Protein AF-A0A6B2BXZ1-F1 (afdb_monomer)

Foldseek 3Di:
DPDWWKKWKWAQDPVRDIDIDIFTWDDPPPDIDTADDPPDPVVVRQDFFGKMKMKTADPVDRVDIDIDIDHRHDDDPVCNVVVVVVVVVVVVVVVVVVPPDDDDDDD

Sequence (107 aa):
MKEKSFGHIAFIDNDGFPHVTPVWVDTDGEHVIVNTAVGRKKQRLAEEGKPVSIEISNPSNPYRYSLIKGKIMKQTFESAEEHINQMAKNILALKNIQKVLKTKKGF

Radius of gyration: 16.39 Å; Cα contacts (8 Å, |Δi|>4): 138; chains: 1; bounding box: 44×43×34 Å

Structure (mmCIF, N/CA/C/O backbone):
data_AF-A0A6B2BXZ1-F1
#
_entry.id   AF-A0A6B2BXZ1-F1
#
loop_
_atom_site.group_PDB
_atom_site.id
_atom_site.type_symbol
_atom_site.label_atom_id
_atom_site.label_alt_id
_atom_site.label_comp_id
_atom_site.label_asym_id
_atom_site.label_entity_id
_atom_site.label_seq_id
_atom_site.pdbx_PDB_ins_code
_atom_site.Cartn_x
_atom_site.Cartn_y
_atom_site.Cartn_z
_atom_site.occupancy
_atom_site.B_iso_or_equiv
_atom_site.auth_seq_id
_atom_site.auth_comp_id
_atom_site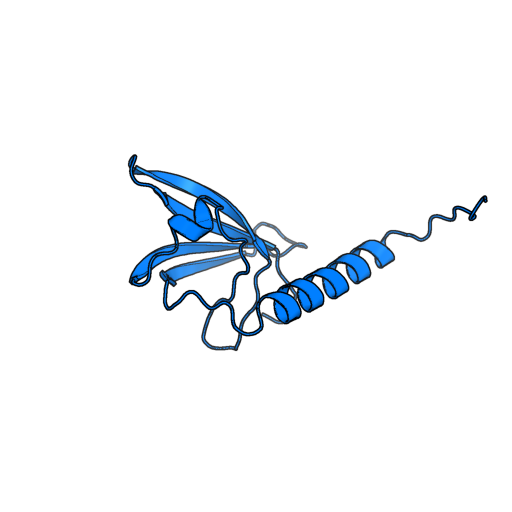.auth_asym_id
_atom_site.auth_atom_id
_atom_site.pdbx_PDB_model_num
ATOM 1 N N . MET A 1 1 ? 11.217 -9.523 -3.024 1.00 51.00 1 MET A N 1
ATOM 2 C CA . MET A 1 1 ? 11.366 -8.337 -3.899 1.00 51.00 1 MET A CA 1
ATOM 3 C C . MET A 1 1 ? 12.811 -7.867 -3.824 1.00 51.00 1 MET A C 1
ATOM 5 O O . MET A 1 1 ? 13.242 -7.534 -2.734 1.00 51.00 1 MET A O 1
ATOM 9 N N . LYS A 1 2 ? 13.582 -7.902 -4.919 1.00 45.09 2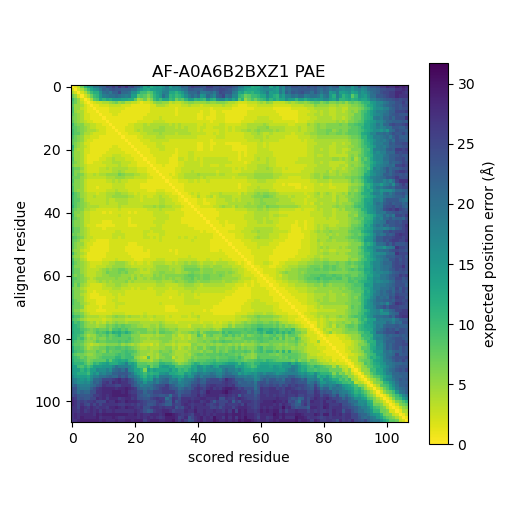 LYS A N 1
ATOM 10 C CA . LYS A 1 2 ? 14.947 -7.325 -4.961 1.00 45.09 2 LYS A CA 1
ATOM 11 C C . LYS A 1 2 ? 15.059 -6.104 -5.886 1.00 45.09 2 LYS A C 1
ATOM 13 O O . LYS A 1 2 ? 16.097 -5.457 -5.912 1.00 45.09 2 LYS A O 1
ATOM 18 N N . GLU A 1 3 ? 13.972 -5.747 -6.571 1.00 52.41 3 GLU A N 1
ATOM 19 C CA . GLU A 1 3 ? 13.854 -4.534 -7.381 1.00 52.41 3 GLU A CA 1
ATOM 20 C C . GLU A 1 3 ? 12.748 -3.639 -6.816 1.00 52.41 3 GLU A C 1
ATOM 22 O O . GLU A 1 3 ? 11.645 -4.092 -6.496 1.00 52.41 3 GLU A O 1
ATOM 27 N N . LYS A 1 4 ? 13.089 -2.361 -6.646 1.00 60.22 4 LYS A N 1
ATOM 28 C CA . LYS A 1 4 ? 12.234 -1.306 -6.095 1.00 60.22 4 LYS A CA 1
ATOM 29 C C . LYS A 1 4 ? 11.074 -1.090 -7.057 1.00 60.22 4 LYS A C 1
ATOM 31 O O . LYS A 1 4 ? 11.303 -0.749 -8.215 1.00 60.22 4 LYS A O 1
ATOM 36 N N . SER A 1 5 ? 9.856 -1.339 -6.593 1.00 68.88 5 SER A N 1
ATOM 37 C CA . SER A 1 5 ? 8.714 -1.518 -7.485 1.00 68.88 5 SER A CA 1
ATOM 38 C C . SER A 1 5 ? 7.644 -0.458 -7.244 1.00 68.88 5 SER A C 1
ATOM 40 O O . SER A 1 5 ? 7.346 -0.074 -6.112 1.00 68.88 5 SER A O 1
ATOM 42 N N . PHE A 1 6 ? 7.091 0.042 -8.344 1.00 84.38 6 PHE A N 1
ATOM 43 C CA . PHE A 1 6 ? 5.908 0.889 -8.340 1.00 84.38 6 PHE A CA 1
ATOM 44 C C . PHE A 1 6 ? 4.680 -0.010 -8.183 1.00 84.38 6 PHE A C 1
ATOM 46 O O . PHE A 1 6 ? 4.632 -1.086 -8.779 1.00 84.38 6 PHE A O 1
ATOM 53 N N . GLY A 1 7 ? 3.712 0.409 -7.374 1.00 91.62 7 GLY A N 1
ATOM 54 C CA . GLY A 1 7 ? 2.496 -0.366 -7.154 1.00 91.62 7 GLY A CA 1
ATOM 55 C C . GLY A 1 7 ? 1.242 0.489 -7.127 1.00 91.62 7 GLY A C 1
ATOM 56 O O . GLY A 1 7 ? 1.302 1.712 -6.991 1.00 91.62 7 GLY A O 1
ATOM 57 N N . HIS A 1 8 ? 0.096 -0.171 -7.228 1.00 95.44 8 HIS A N 1
ATOM 58 C CA . HIS A 1 8 ? -1.226 0.437 -7.164 1.00 95.44 8 HIS A CA 1
ATOM 59 C C . HIS A 1 8 ? -1.949 -0.088 -5.932 1.00 95.44 8 HIS A C 1
ATOM 61 O O . HIS A 1 8 ? -2.329 -1.257 -5.873 1.00 95.44 8 HIS A O 1
ATOM 67 N N . ILE A 1 9 ? -2.122 0.780 -4.935 1.00 96.69 9 ILE A N 1
ATOM 68 C CA . ILE A 1 9 ? -2.846 0.445 -3.710 1.00 96.69 9 ILE A CA 1
ATOM 69 C C . ILE A 1 9 ? -4.321 0.797 -3.871 1.00 96.69 9 ILE A C 1
ATOM 71 O O . ILE A 1 9 ? -4.651 1.875 -4.374 1.00 96.69 9 ILE A O 1
ATOM 75 N N . ALA A 1 10 ? -5.187 -0.107 -3.430 1.00 98.06 10 ALA A N 1
ATOM 76 C CA . ALA A 1 10 ? -6.629 -0.010 -3.541 1.00 98.06 10 ALA A CA 1
ATOM 77 C C . ALA A 1 10 ? -7.299 -0.199 -2.177 1.00 98.06 10 ALA A C 1
ATOM 79 O O . ALA A 1 10 ? -7.036 -1.168 -1.461 1.00 98.06 10 ALA A O 1
ATOM 80 N N . PHE A 1 11 ? -8.218 0.711 -1.875 1.00 97.69 11 PHE A N 1
ATOM 81 C CA . PHE A 1 11 ? -9.157 0.628 -0.759 1.00 97.69 11 PHE A CA 1
ATOM 82 C C . PHE A 1 11 ? -10.576 0.714 -1.305 1.00 97.69 11 PHE A C 1
ATOM 84 O O . PHE A 1 11 ? -10.786 1.336 -2.343 1.00 97.69 11 PHE A O 1
ATOM 91 N N . ILE A 1 12 ? -11.548 0.164 -0.587 1.00 97.75 12 ILE A N 1
ATOM 92 C CA . ILE A 1 12 ? -12.950 0.535 -0.791 1.00 97.75 12 ILE A CA 1
ATOM 93 C C . ILE A 1 12 ? -13.215 1.780 0.056 1.00 97.75 12 ILE A C 1
ATOM 95 O O . ILE A 1 12 ? -12.886 1.797 1.247 1.00 97.75 12 ILE A O 1
ATOM 99 N N . ASP A 1 13 ? -13.712 2.846 -0.567 1.00 93.50 13 ASP A N 1
ATOM 100 C CA . ASP A 1 13 ? -14.080 4.068 0.141 1.00 93.50 13 ASP A CA 1
ATOM 101 C C . ASP A 1 13 ? -15.499 4.004 0.724 1.00 93.50 13 ASP A C 1
ATOM 103 O O . ASP A 1 13 ? -16.199 2.999 0.606 1.00 93.50 13 ASP A O 1
ATOM 107 N N . ASN A 1 14 ? -15.904 5.071 1.415 1.00 91.81 14 ASN A N 1
ATOM 108 C CA . ASN A 1 14 ? -17.182 5.117 2.130 1.00 91.81 14 ASN A CA 1
ATOM 109 C C . ASN A 1 14 ? -18.397 5.087 1.192 1.00 91.81 14 ASN A C 1
ATOM 111 O O . ASN A 1 14 ? -19.475 4.691 1.623 1.00 91.81 14 ASN A O 1
ATOM 115 N N . ASP A 1 15 ? -18.210 5.466 -0.072 1.00 94.69 15 ASP A N 1
ATOM 116 C CA . ASP A 1 15 ? -19.242 5.422 -1.107 1.00 94.69 15 ASP A CA 1
ATOM 117 C C . ASP A 1 15 ? -19.264 4.049 -1.813 1.00 94.69 15 ASP A C 1
ATOM 119 O O . ASP A 1 15 ? -20.036 3.827 -2.744 1.00 94.69 15 ASP A O 1
ATOM 123 N N . GLY A 1 16 ? -18.412 3.111 -1.379 1.00 95.94 16 GLY A N 1
ATOM 124 C CA . GLY A 1 16 ? -18.285 1.768 -1.938 1.00 95.94 16 GLY A CA 1
ATOM 125 C C . GLY A 1 16 ? -17.407 1.689 -3.189 1.00 95.94 16 GLY A C 1
ATOM 126 O O . GLY A 1 16 ? -17.245 0.602 -3.749 1.00 95.94 16 GLY A O 1
ATOM 127 N N . PHE A 1 17 ? -16.805 2.797 -3.630 1.00 97.12 17 PHE A N 1
ATOM 128 C CA . PHE A 1 17 ? -15.966 2.813 -4.823 1.00 97.12 17 PHE A CA 1
ATOM 129 C C . PHE A 1 17 ? -14.514 2.430 -4.503 1.00 97.12 17 PHE A C 1
ATOM 131 O O . PHE A 1 17 ? -13.970 2.798 -3.456 1.00 97.12 17 PHE A O 1
ATOM 138 N N . PRO A 1 18 ? -13.820 1.736 -5.422 1.00 97.31 18 PRO A N 1
ATOM 139 C CA . PRO A 1 18 ? -12.385 1.531 -5.305 1.00 97.31 18 PRO A CA 1
ATOM 140 C C . PRO A 1 18 ? -11.620 2.858 -5.410 1.00 97.31 18 PRO A C 1
ATOM 142 O O . PRO A 1 18 ? -11.619 3.523 -6.445 1.00 97.31 18 PRO A O 1
ATOM 145 N N . HIS A 1 19 ? -10.894 3.223 -4.357 1.00 97.31 19 HIS A N 1
ATOM 146 C CA . HIS A 1 19 ? -9.904 4.290 -4.387 1.00 97.31 19 HIS A CA 1
ATOM 147 C C . HIS A 1 19 ? -8.526 3.707 -4.700 1.00 97.31 19 HIS A C 1
ATOM 149 O O . HIS A 1 19 ? -7.853 3.179 -3.812 1.00 97.31 19 HIS A O 1
ATOM 155 N N . VAL A 1 20 ? -8.108 3.813 -5.964 1.00 97.38 20 VAL A N 1
ATOM 156 C CA . VAL A 1 20 ? -6.836 3.268 -6.455 1.00 97.38 20 VAL A CA 1
ATOM 157 C C . VAL A 1 20 ? -5.838 4.390 -6.690 1.00 97.38 20 VAL A C 1
ATOM 159 O O . VAL A 1 20 ? -6.144 5.374 -7.362 1.00 97.38 20 VAL A O 1
ATOM 162 N N . THR A 1 21 ? -4.631 4.263 -6.140 1.00 95.06 21 THR A N 1
ATOM 163 C CA . THR A 1 21 ? -3.576 5.260 -6.354 1.00 95.06 21 THR A CA 1
ATOM 164 C C . THR A 1 21 ? -2.197 4.623 -6.490 1.00 95.06 21 THR A C 1
ATOM 166 O O . THR A 1 21 ? -1.921 3.625 -5.822 1.00 95.06 21 THR A O 1
ATOM 169 N N . PRO A 1 22 ? -1.297 5.223 -7.284 1.00 92.56 22 PRO A N 1
ATOM 170 C CA . PRO A 1 22 ? 0.085 4.782 -7.340 1.00 92.56 22 PRO A CA 1
ATOM 171 C C . PRO A 1 22 ? 0.821 5.054 -6.026 1.00 92.56 22 PRO A C 1
ATOM 173 O O . PRO A 1 22 ? 0.580 6.073 -5.358 1.00 92.56 22 PRO A O 1
ATOM 176 N N . VAL A 1 23 ? 1.736 4.155 -5.676 1.00 89.81 23 VAL A N 1
ATOM 177 C CA . VAL A 1 23 ? 2.603 4.227 -4.500 1.00 89.81 23 VAL A CA 1
ATOM 178 C C . VAL A 1 23 ? 3.981 3.639 -4.785 1.00 89.81 23 VAL A C 1
ATOM 180 O O . VAL A 1 23 ? 4.156 2.777 -5.648 1.00 89.81 23 VAL A O 1
ATOM 183 N N . TRP A 1 24 ? 4.968 4.105 -4.029 1.00 85.69 24 TRP A N 1
ATOM 184 C CA . TRP A 1 24 ? 6.240 3.407 -3.908 1.00 85.69 24 TRP A CA 1
ATOM 185 C C . TRP A 1 24 ? 6.101 2.300 -2.877 1.00 85.69 24 TRP A C 1
ATOM 187 O O . TRP A 1 24 ? 5.467 2.503 -1.837 1.00 85.69 24 TRP A O 1
ATOM 197 N N . VAL A 1 25 ? 6.671 1.144 -3.200 1.00 87.25 25 VAL A N 1
ATOM 198 C CA . VAL A 1 25 ? 6.547 -0.055 -2.384 1.00 87.25 25 VAL A CA 1
ATOM 199 C C . VAL A 1 25 ? 7.913 -0.503 -1.907 1.00 87.25 25 VAL A C 1
ATOM 201 O O . VAL A 1 25 ? 8.852 -0.642 -2.694 1.00 87.25 25 VAL A O 1
ATOM 204 N N . ASP A 1 26 ? 7.983 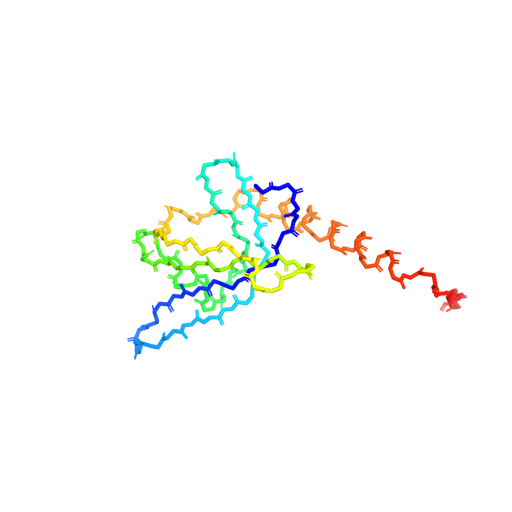-0.752 -0.610 1.00 87.69 26 ASP A N 1
ATOM 205 C CA . ASP A 1 26 ? 9.133 -1.296 0.090 1.00 87.69 26 ASP A CA 1
ATOM 206 C C . ASP A 1 26 ? 8.702 -2.490 0.958 1.00 87.69 26 ASP A C 1
ATOM 208 O O . ASP A 1 26 ? 7.516 -2.830 1.024 1.00 87.69 26 ASP A O 1
ATOM 212 N N . THR A 1 27 ? 9.652 -3.170 1.594 1.00 86.94 27 THR A N 1
ATOM 213 C CA . THR A 1 27 ? 9.362 -4.295 2.491 1.00 86.94 27 THR A CA 1
ATOM 214 C C . THR A 1 27 ? 10.451 -4.473 3.542 1.00 86.94 27 THR A C 1
ATOM 216 O O . THR A 1 27 ? 11.634 -4.337 3.241 1.00 86.94 27 THR A O 1
ATOM 219 N N . ASP A 1 28 ? 10.054 -4.832 4.761 1.00 86.19 28 ASP A N 1
ATOM 220 C CA . ASP A 1 28 ? 10.960 -5.292 5.827 1.00 86.19 28 ASP A CA 1
ATOM 221 C C . ASP A 1 28 ? 11.182 -6.822 5.793 1.00 86.19 28 ASP A C 1
ATOM 223 O O . ASP A 1 28 ? 11.895 -7.367 6.631 1.00 86.19 28 ASP A O 1
ATOM 227 N N . GLY A 1 29 ? 10.600 -7.517 4.807 1.00 86.56 29 GLY A N 1
ATOM 228 C CA . GLY A 1 29 ? 10.629 -8.975 4.668 1.00 86.56 29 GLY A CA 1
ATOM 229 C C . GLY A 1 29 ? 9.378 -9.684 5.192 1.00 86.56 29 GLY A C 1
ATOM 230 O O . GLY A 1 29 ? 9.128 -10.817 4.785 1.00 86.56 29 GLY A O 1
ATOM 231 N N . GLU A 1 30 ? 8.568 -9.014 6.009 1.00 89.38 30 GLU A N 1
ATOM 232 C CA . GLU A 1 30 ? 7.320 -9.541 6.578 1.00 89.38 30 GLU A CA 1
ATOM 233 C C . GLU A 1 30 ? 6.104 -8.719 6.120 1.00 89.38 30 GLU A C 1
ATOM 235 O O . GLU A 1 30 ? 5.062 -9.262 5.753 1.00 89.38 30 GLU A O 1
ATOM 240 N N . HIS A 1 31 ? 6.269 -7.401 6.048 1.00 90.94 31 HIS A N 1
ATOM 241 C CA . HIS A 1 31 ? 5.254 -6.424 5.701 1.00 90.94 31 HIS A CA 1
ATOM 242 C C . HIS A 1 31 ? 5.572 -5.718 4.386 1.00 90.94 31 HIS A C 1
ATOM 244 O O . HIS A 1 31 ? 6.725 -5.516 3.987 1.00 90.94 31 HIS A O 1
ATOM 250 N N . VAL A 1 32 ? 4.505 -5.280 3.722 1.00 91.88 32 VAL A N 1
ATOM 251 C CA . VAL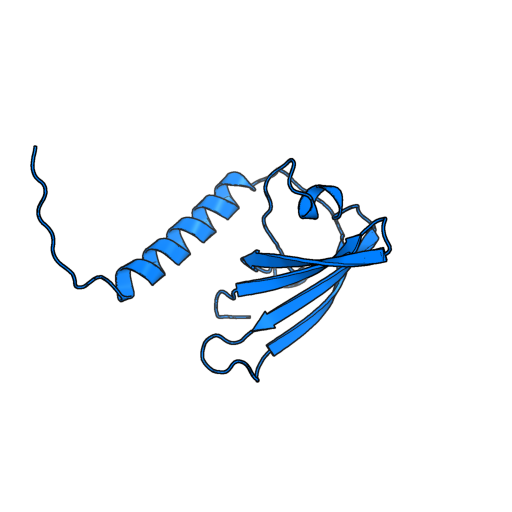 A 1 32 ? 4.583 -4.316 2.625 1.00 91.88 32 VAL A CA 1
ATOM 252 C C . VAL A 1 32 ? 4.527 -2.916 3.221 1.00 91.88 32 VAL A C 1
ATOM 254 O O . VAL A 1 32 ? 3.560 -2.564 3.896 1.00 91.88 32 VAL A O 1
ATOM 257 N N . ILE A 1 33 ? 5.551 -2.112 2.949 1.00 91.94 33 ILE A N 1
ATOM 258 C CA . ILE A 1 33 ? 5.681 -0.753 3.471 1.00 91.94 33 ILE A CA 1
ATOM 259 C C . ILE A 1 33 ? 5.393 0.232 2.343 1.00 91.94 33 ILE A C 1
ATOM 261 O O . ILE A 1 33 ? 5.964 0.160 1.254 1.00 91.94 33 ILE A O 1
ATOM 265 N N . VAL A 1 34 ? 4.489 1.168 2.617 1.00 89.81 34 VAL A N 1
ATOM 266 C CA . VAL A 1 34 ? 4.064 2.208 1.684 1.00 89.81 34 VAL A CA 1
ATOM 267 C C . VAL A 1 34 ? 4.126 3.549 2.390 1.00 89.81 34 VAL A C 1
ATOM 269 O O . VAL A 1 34 ? 3.601 3.705 3.490 1.00 89.81 34 VAL A O 1
ATOM 272 N N . ASN A 1 35 ? 4.715 4.542 1.732 1.00 85.19 35 ASN A N 1
ATOM 273 C CA . ASN A 1 35 ? 4.711 5.909 2.234 1.00 85.19 35 ASN A CA 1
ATOM 274 C C . ASN A 1 35 ? 3.513 6.700 1.698 1.00 85.19 35 ASN A C 1
ATOM 276 O O . ASN A 1 35 ? 3.100 6.567 0.540 1.00 85.19 35 ASN A O 1
ATOM 280 N N . THR A 1 36 ? 2.949 7.543 2.558 1.00 84.81 36 THR A N 1
ATOM 281 C CA . THR A 1 36 ? 1.888 8.483 2.211 1.00 84.81 36 THR A CA 1
ATOM 282 C C . THR A 1 36 ? 2.047 9.771 3.009 1.00 84.81 36 THR A C 1
ATOM 284 O O . THR A 1 36 ? 2.544 9.764 4.129 1.00 84.81 36 THR A O 1
ATOM 287 N N . ALA A 1 37 ? 1.569 10.882 2.450 1.00 84.25 37 ALA A N 1
ATOM 288 C CA . ALA A 1 37 ? 1.483 12.151 3.162 1.00 84.25 37 ALA A CA 1
ATOM 289 C C . ALA A 1 37 ? 0.171 12.259 3.957 1.00 84.25 37 ALA A C 1
ATOM 291 O O . ALA A 1 37 ? -0.879 11.771 3.512 1.00 84.25 37 ALA A O 1
ATOM 292 N N . VAL A 1 38 ? 0.231 12.958 5.094 1.00 86.69 38 VAL A N 1
ATOM 293 C CA . VAL A 1 38 ? -0.940 13.335 5.901 1.00 86.69 38 VAL A CA 1
ATOM 294 C C . VAL A 1 38 ? -1.931 14.131 5.056 1.00 86.69 38 VAL A C 1
ATOM 296 O O . VAL A 1 38 ? -1.548 14.928 4.199 1.00 86.69 38 VAL A O 1
ATOM 299 N N . GLY A 1 39 ? -3.225 13.892 5.268 1.00 86.94 39 GLY A N 1
ATOM 300 C CA . GLY A 1 39 ? -4.288 14.633 4.587 1.00 86.94 39 GLY A CA 1
ATOM 301 C C . GLY A 1 39 ? -4.628 14.113 3.185 1.00 86.94 39 GLY A C 1
ATOM 302 O O . GLY A 1 39 ? -5.556 14.619 2.549 1.00 86.94 39 GLY A O 1
ATOM 303 N N . ARG A 1 40 ? -3.958 13.064 2.693 1.00 89.38 40 ARG A N 1
ATOM 304 C CA . ARG A 1 40 ? -4.373 12.361 1.467 1.00 89.38 40 ARG A CA 1
ATOM 305 C C . ARG A 1 40 ? -5.563 11.437 1.747 1.00 89.38 40 ARG A C 1
ATOM 307 O O . ARG A 1 40 ? -5.637 10.824 2.807 1.00 89.38 40 ARG A O 1
ATOM 314 N N . LYS A 1 41 ? -6.460 11.264 0.764 1.00 93.12 41 LYS A N 1
ATOM 315 C CA . LYS A 1 41 ? -7.604 10.332 0.878 1.00 93.12 41 LYS A CA 1
ATOM 316 C C . LYS A 1 41 ? -7.135 8.911 1.222 1.00 93.12 41 LYS A C 1
ATOM 318 O O . LYS A 1 41 ? -7.649 8.342 2.171 1.00 93.12 41 LYS A O 1
ATOM 323 N N . LYS A 1 42 ? -6.090 8.396 0.556 1.00 90.06 42 LYS A N 1
ATOM 324 C CA . LYS A 1 42 ? -5.484 7.089 0.881 1.00 90.06 42 LYS A CA 1
ATOM 325 C C . LYS A 1 42 ? -4.993 6.971 2.333 1.00 90.06 42 LYS A C 1
ATOM 327 O O . LYS A 1 42 ? -5.142 5.917 2.927 1.00 90.06 42 LYS A O 1
ATOM 332 N N . GLN A 1 43 ? -4.445 8.048 2.904 1.00 93.38 43 GLN A N 1
ATOM 333 C CA . GLN A 1 43 ? -3.954 8.063 4.285 1.00 93.38 43 GLN A CA 1
ATOM 334 C C . GLN A 1 43 ? -5.122 7.995 5.271 1.00 93.38 43 GLN A C 1
ATOM 336 O O . GLN A 1 43 ? -5.092 7.191 6.195 1.00 93.38 43 GLN A O 1
ATOM 341 N N . ARG A 1 44 ? -6.181 8.777 5.027 1.00 93.88 44 ARG A N 1
ATOM 342 C CA . ARG A 1 44 ? -7.420 8.703 5.816 1.00 93.88 44 ARG A CA 1
ATOM 343 C C . ARG A 1 44 ? -8.122 7.356 5.683 1.00 93.88 44 ARG A C 1
ATOM 345 O O . ARG A 1 44 ? -8.711 6.889 6.640 1.00 93.88 44 ARG A O 1
ATOM 352 N N . LEU A 1 45 ? -8.062 6.739 4.504 1.00 95.19 45 LEU A N 1
ATOM 353 C CA . LEU A 1 45 ? -8.618 5.408 4.294 1.00 95.19 45 LEU A CA 1
ATOM 354 C C . LEU A 1 45 ? -7.773 4.315 4.951 1.00 95.19 45 LEU A C 1
ATOM 356 O O . LEU A 1 45 ? -8.328 3.270 5.232 1.00 95.19 45 LEU A O 1
ATOM 360 N N . ALA A 1 46 ? -6.480 4.511 5.210 1.00 94.06 46 ALA A N 1
ATOM 361 C CA . ALA A 1 46 ? -5.596 3.480 5.755 1.00 94.06 46 ALA A CA 1
ATOM 362 C C . ALA A 1 46 ? -5.756 3.282 7.278 1.00 94.06 46 ALA A C 1
ATOM 364 O O . ALA A 1 46 ? -4.788 3.345 8.031 1.00 94.06 46 ALA A O 1
ATOM 365 N N . GLU A 1 47 ? -6.977 3.075 7.752 1.00 92.94 47 GLU A N 1
ATOM 366 C CA . GLU A 1 47 ? -7.269 2.784 9.160 1.00 92.94 47 GLU A CA 1
ATOM 367 C C . GLU A 1 47 ? -6.781 1.379 9.529 1.00 92.94 47 GLU A C 1
ATOM 369 O O . GLU A 1 47 ? -6.892 0.454 8.723 1.00 92.94 47 GLU A O 1
ATOM 374 N N . GLU A 1 48 ? -6.247 1.208 10.739 1.00 93.19 48 GLU A N 1
ATOM 375 C CA . GLU A 1 48 ? -5.798 -0.095 11.240 1.00 93.19 48 GLU A CA 1
ATOM 376 C C . GLU A 1 48 ? -6.913 -1.152 11.141 1.00 93.19 48 GLU A C 1
ATOM 378 O O . GLU A 1 48 ? -8.086 -0.891 11.405 1.00 93.19 48 GLU A O 1
ATOM 383 N N . GLY A 1 49 ? -6.556 -2.347 10.674 1.00 92.38 49 GLY A N 1
ATOM 384 C CA . GLY A 1 49 ? -7.477 -3.445 10.398 1.00 92.38 49 GLY A CA 1
ATOM 385 C C . GLY A 1 49 ? -8.247 -3.341 9.076 1.00 92.38 49 GLY A C 1
ATOM 386 O O . GLY A 1 49 ? -8.849 -4.340 8.662 1.00 92.38 49 GLY A O 1
ATOM 387 N N . LYS A 1 50 ? -8.222 -2.198 8.373 1.00 95.19 50 LYS A N 1
ATOM 388 C CA . LYS A 1 50 ? -8.989 -2.031 7.130 1.00 95.19 50 LYS A CA 1
ATOM 389 C C . LYS A 1 50 ? -8.448 -2.925 6.009 1.00 95.19 50 LYS A C 1
ATOM 391 O O . LYS A 1 50 ? -7.233 -2.938 5.787 1.00 95.19 50 LYS A O 1
ATOM 396 N N . PRO A 1 51 ? -9.316 -3.649 5.275 1.00 97.56 51 PRO A N 1
ATOM 397 C CA . PRO A 1 51 ? -8.907 -4.419 4.109 1.00 97.56 51 PRO A CA 1
ATOM 398 C C . PRO A 1 51 ? -8.279 -3.537 3.031 1.00 97.56 51 PRO A C 1
ATOM 400 O O . PRO A 1 51 ? -8.783 -2.461 2.707 1.00 97.56 51 PRO A O 1
ATOM 403 N N . VAL A 1 52 ? -7.196 -4.031 2.445 1.00 97.56 52 VAL A N 1
ATOM 404 C CA . VAL A 1 52 ? -6.448 -3.343 1.397 1.00 97.56 52 VAL A CA 1
ATOM 405 C C . VAL A 1 52 ? -5.917 -4.355 0.388 1.00 97.56 52 VAL A C 1
ATOM 407 O O . VAL A 1 52 ? -5.649 -5.514 0.718 1.00 97.56 52 VAL A O 1
ATOM 410 N N . SER A 1 53 ? -5.781 -3.929 -0.863 1.00 98.00 53 SER A N 1
ATOM 411 C CA . SER A 1 53 ? -5.065 -4.682 -1.893 1.00 98.00 53 SER A CA 1
ATOM 412 C C . SER A 1 53 ? -3.984 -3.814 -2.517 1.00 98.00 53 SER A C 1
ATOM 414 O O . SER A 1 53 ? -4.167 -2.608 -2.668 1.00 98.00 53 SER A O 1
ATOM 416 N N . ILE A 1 54 ? -2.867 -4.423 -2.896 1.00 96.44 54 ILE A N 1
ATOM 417 C CA . ILE A 1 54 ? -1.813 -3.762 -3.658 1.00 96.44 54 ILE A CA 1
ATOM 418 C C . ILE A 1 54 ? -1.331 -4.668 -4.782 1.00 96.44 54 ILE A C 1
ATOM 420 O O . ILE A 1 54 ? -1.015 -5.839 -4.570 1.00 96.44 54 ILE A O 1
ATOM 424 N N . GLU A 1 55 ? -1.302 -4.116 -5.986 1.00 95.69 55 GLU A N 1
ATOM 425 C CA . GLU A 1 55 ? -0.658 -4.720 -7.145 1.00 95.69 55 GLU A CA 1
ATOM 426 C C . GLU A 1 55 ? 0.724 -4.092 -7.322 1.00 95.69 55 GLU A C 1
ATOM 428 O O . GLU A 1 55 ? 0.894 -2.888 -7.130 1.00 95.69 55 GLU A O 1
ATOM 433 N N . ILE A 1 56 ? 1.717 -4.920 -7.631 1.00 92.00 56 ILE A N 1
ATOM 434 C CA . ILE A 1 56 ? 3.102 -4.508 -7.838 1.00 92.00 56 ILE A CA 1
ATOM 435 C C . ILE A 1 56 ? 3.563 -5.090 -9.173 1.00 92.00 56 ILE A C 1
ATOM 437 O O . ILE A 1 56 ? 3.826 -6.296 -9.270 1.00 92.00 56 ILE A O 1
ATOM 441 N N . SER A 1 57 ? 3.674 -4.234 -10.188 1.00 88.19 57 SER A N 1
ATOM 442 C CA . SER A 1 57 ? 4.034 -4.651 -11.543 1.00 88.19 57 SER A CA 1
ATOM 443 C C . SER A 1 57 ? 5.543 -4.827 -11.686 1.00 88.19 57 SER A C 1
ATOM 445 O O . SER A 1 57 ? 6.330 -4.029 -11.170 1.00 88.19 57 SER A O 1
ATOM 447 N N . ASN A 1 58 ? 5.973 -5.819 -12.467 1.00 84.12 58 ASN A N 1
ATOM 448 C CA . ASN A 1 58 ? 7.345 -5.850 -12.954 1.00 84.12 58 ASN A CA 1
ATOM 449 C C . ASN A 1 58 ? 7.516 -4.789 -14.063 1.00 84.12 58 ASN A C 1
ATOM 451 O O . ASN A 1 58 ? 6.808 -4.846 -15.070 1.00 84.12 58 ASN A O 1
ATOM 455 N N . PRO A 1 59 ? 8.473 -3.851 -13.939 1.00 79.38 59 PRO A N 1
ATOM 456 C CA . PRO A 1 59 ? 8.631 -2.763 -14.906 1.00 79.38 59 PRO A CA 1
ATOM 457 C C . PRO A 1 59 ? 9.068 -3.233 -16.302 1.00 79.38 59 PRO A C 1
ATOM 459 O O . PRO A 1 59 ? 8.842 -2.524 -17.277 1.00 79.38 59 PRO A O 1
ATOM 462 N N . SER A 1 60 ? 9.678 -4.417 -16.412 1.00 85.12 60 SER A N 1
ATOM 463 C CA . SER A 1 60 ? 10.125 -4.997 -17.687 1.00 85.12 60 SER A CA 1
ATOM 464 C C . SER A 1 60 ? 9.071 -5.900 -18.337 1.00 85.12 60 SER A C 1
ATOM 466 O O . SER A 1 60 ? 9.182 -6.212 -19.520 1.00 85.12 60 SER A O 1
ATOM 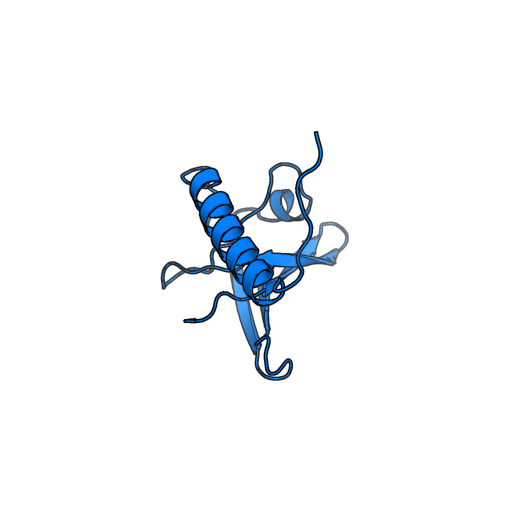468 N N . ASN A 1 61 ? 8.060 -6.352 -17.585 1.00 84.25 61 ASN A N 1
ATOM 469 C CA . ASN A 1 61 ? 6.972 -7.175 -18.107 1.00 84.25 61 ASN A CA 1
ATOM 470 C C . ASN A 1 61 ? 5.682 -6.960 -17.289 1.00 84.25 61 ASN A C 1
ATOM 472 O O . ASN A 1 61 ? 5.549 -7.560 -16.220 1.00 84.25 61 ASN A O 1
ATOM 476 N N . PRO A 1 62 ? 4.701 -6.190 -17.795 1.00 82.06 62 PRO A N 1
ATOM 477 C CA . PRO A 1 62 ? 3.491 -5.852 -17.043 1.00 82.06 62 PRO A CA 1
ATOM 478 C C . PRO A 1 62 ? 2.568 -7.052 -16.765 1.00 82.06 62 PRO A C 1
ATOM 480 O O . PRO A 1 62 ? 1.728 -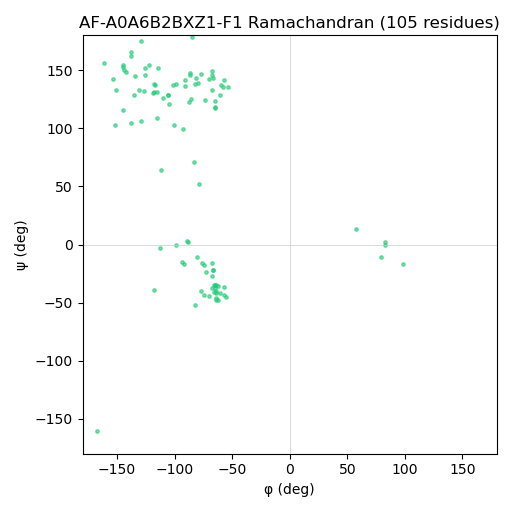6.976 -15.877 1.00 82.06 62 PRO A O 1
ATOM 483 N N . TYR A 1 63 ? 2.732 -8.180 -17.465 1.00 87.81 63 TYR A N 1
ATOM 484 C CA . TYR A 1 63 ? 1.990 -9.414 -17.168 1.00 87.81 63 TYR A CA 1
ATOM 485 C C . TYR A 1 63 ? 2.589 -10.210 -16.005 1.00 87.81 63 TYR A C 1
ATOM 487 O O . TYR A 1 63 ? 1.974 -11.158 -15.517 1.00 87.81 63 TYR A O 1
ATOM 495 N N . ARG A 1 64 ? 3.789 -9.841 -15.544 1.00 89.50 64 ARG A N 1
ATOM 496 C CA . ARG A 1 64 ? 4.410 -10.406 -14.350 1.00 89.50 64 ARG A CA 1
ATOM 497 C C . ARG A 1 64 ? 4.213 -9.431 -13.197 1.00 89.50 64 ARG A C 1
ATOM 499 O O . ARG A 1 64 ? 4.928 -8.441 -13.092 1.00 89.50 64 ARG A O 1
ATOM 506 N N . TYR A 1 65 ? 3.277 -9.738 -12.313 1.00 92.06 65 TYR A N 1
ATOM 507 C CA . TYR A 1 65 ? 2.976 -8.904 -11.155 1.00 92.06 65 TYR A CA 1
ATOM 508 C C . TYR A 1 65 ? 2.749 -9.747 -9.903 1.00 92.06 65 TYR A C 1
ATOM 510 O O . TYR A 1 65 ? 2.490 -10.951 -9.976 1.00 92.06 65 TYR A O 1
ATOM 518 N N . SER A 1 66 ? 2.829 -9.088 -8.751 1.00 92.38 66 SER A N 1
ATOM 519 C CA . SER A 1 66 ? 2.385 -9.636 -7.472 1.00 92.38 66 SER A CA 1
ATOM 520 C C . SER A 1 66 ? 1.137 -8.891 -7.021 1.00 92.38 66 SER A C 1
ATOM 522 O O . SER A 1 66 ? 1.154 -7.667 -6.917 1.00 92.38 66 SER A O 1
ATOM 524 N N . LEU A 1 67 ? 0.063 -9.624 -6.728 1.00 95.25 67 LEU A N 1
ATOM 525 C CA . LEU A 1 67 ? -1.124 -9.082 -6.072 1.00 95.25 67 LEU A CA 1
ATOM 526 C C . LEU A 1 67 ? -1.132 -9.534 -4.617 1.00 95.25 67 LEU A C 1
ATOM 528 O O . LEU A 1 67 ? -1.165 -10.729 -4.332 1.00 95.25 67 LEU A O 1
ATOM 532 N N . ILE A 1 68 ? -1.137 -8.570 -3.706 1.00 95.31 68 ILE A N 1
ATOM 533 C CA . ILE A 1 68 ? -1.141 -8.811 -2.268 1.00 95.31 68 ILE A CA 1
ATOM 534 C C . ILE A 1 68 ? -2.452 -8.271 -1.708 1.00 95.31 68 ILE A C 1
ATOM 536 O O . ILE A 1 68 ? -2.845 -7.140 -1.994 1.00 95.31 68 ILE A O 1
ATOM 540 N N . LYS A 1 69 ? -3.133 -9.089 -0.906 1.00 97.12 69 LYS A N 1
ATOM 541 C CA . LYS A 1 69 ? -4.332 -8.708 -0.154 1.00 97.12 69 LYS A CA 1
ATOM 542 C C . LYS A 1 69 ? -4.024 -8.826 1.327 1.00 97.12 69 LYS A C 1
ATOM 544 O O . LYS A 1 69 ? -3.409 -9.801 1.746 1.00 97.12 69 LYS A O 1
ATOM 549 N N . GLY A 1 70 ? -4.463 -7.854 2.112 1.00 95.62 70 GLY A N 1
ATOM 550 C CA . GLY A 1 70 ? -4.193 -7.842 3.540 1.00 95.62 70 GLY A CA 1
ATOM 551 C C . GLY A 1 70 ? -5.042 -6.826 4.279 1.00 95.62 70 GLY A C 1
ATOM 552 O O . GLY A 1 70 ? -6.084 -6.380 3.793 1.00 95.62 70 GLY A O 1
ATOM 553 N N . LYS A 1 71 ? -4.575 -6.469 5.470 1.00 97.06 71 LYS A N 1
ATOM 554 C CA . LYS A 1 71 ? -5.149 -5.419 6.305 1.00 97.06 71 LYS A CA 1
ATOM 555 C C . LYS A 1 71 ? -4.065 -4.415 6.660 1.00 97.06 71 LYS A C 1
ATOM 557 O O . LYS A 1 71 ? -2.893 -4.779 6.733 1.00 97.06 71 LYS A O 1
ATOM 562 N N . ILE A 1 72 ? -4.450 -3.166 6.887 1.00 96.81 72 ILE A N 1
ATOM 563 C CA . ILE A 1 72 ? -3.518 -2.179 7.431 1.00 96.81 72 ILE A CA 1
ATOM 564 C C . ILE A 1 72 ? -3.128 -2.597 8.844 1.00 96.81 72 ILE A C 1
ATOM 566 O O . ILE A 1 72 ? -3.998 -2.763 9.693 1.00 96.81 72 ILE A O 1
ATOM 570 N N . MET A 1 73 ? -1.829 -2.759 9.089 1.00 94.25 73 MET A N 1
ATOM 571 C CA . MET A 1 73 ? -1.328 -3.078 10.424 1.00 94.25 73 MET A CA 1
ATOM 572 C C . MET A 1 73 ? -1.192 -1.823 11.287 1.00 94.25 73 MET A C 1
ATOM 574 O O . MET A 1 73 ? -1.695 -1.787 12.393 1.00 94.25 73 MET A O 1
ATOM 578 N N . LYS A 1 74 ? -0.513 -0.781 10.795 1.00 91.81 74 LYS A N 1
ATOM 579 C CA . LYS A 1 74 ? -0.350 0.487 11.520 1.00 91.81 74 LYS A CA 1
ATOM 580 C C . LYS A 1 74 ? 0.040 1.616 10.575 1.00 91.81 74 LYS A C 1
ATOM 582 O O . LYS A 1 74 ? 0.647 1.371 9.533 1.00 91.81 74 LYS A O 1
ATOM 587 N N . GLN A 1 75 ? -0.245 2.853 10.974 1.00 91.12 75 GLN A N 1
ATOM 588 C CA . GLN A 1 75 ? 0.409 4.043 10.427 1.00 91.12 75 GLN A CA 1
ATOM 589 C C . GLN A 1 75 ? 1.467 4.513 11.428 1.00 91.12 75 GLN A C 1
ATOM 591 O O . GLN A 1 75 ? 1.214 4.529 12.629 1.00 91.12 75 GLN A O 1
ATOM 596 N N . THR A 1 76 ? 2.647 4.898 10.949 1.00 86.38 76 THR A N 1
ATOM 597 C CA . THR A 1 76 ? 3.705 5.462 11.794 1.00 86.38 76 THR A CA 1
ATOM 598 C C . THR A 1 76 ? 4.313 6.693 11.133 1.00 86.38 76 THR A C 1
ATOM 600 O O . THR A 1 76 ? 4.419 6.762 9.908 1.00 86.38 76 THR A O 1
ATOM 603 N N . PHE A 1 77 ? 4.688 7.667 11.959 1.00 83.12 77 PHE A N 1
ATOM 604 C CA . PHE A 1 77 ? 5.484 8.829 11.557 1.00 83.12 77 PHE A CA 1
ATOM 605 C C . PHE A 1 77 ? 6.978 8.610 11.789 1.00 83.12 77 PHE A C 1
ATOM 607 O O . PHE A 1 77 ? 7.802 9.359 11.268 1.00 83.12 77 PHE A O 1
ATOM 614 N N . GLU A 1 78 ? 7.321 7.587 12.568 1.00 80.38 78 GLU A N 1
ATOM 615 C CA . GLU A 1 78 ? 8.699 7.229 12.851 1.00 80.38 78 GLU A CA 1
ATOM 616 C C . GLU A 1 78 ? 9.417 6.871 11.551 1.00 80.38 78 GLU A C 1
ATOM 618 O O . GLU A 1 78 ? 8.924 6.086 10.739 1.00 80.38 78 GLU A O 1
ATOM 623 N N . SER A 1 79 ? 10.565 7.506 11.340 1.00 77.56 79 SER A N 1
ATOM 624 C CA . SER A 1 79 ? 11.392 7.347 10.146 1.00 77.56 79 SER A CA 1
ATOM 625 C C . SER A 1 79 ? 10.706 7.664 8.808 1.00 77.56 79 SER A C 1
ATOM 627 O O . SER A 1 79 ? 11.234 7.321 7.749 1.00 77.56 79 SER A O 1
ATOM 629 N N . ALA A 1 80 ? 9.533 8.310 8.808 1.00 77.38 80 ALA A N 1
ATOM 630 C CA . ALA A 1 80 ? 8.778 8.572 7.583 1.00 77.38 80 ALA A CA 1
ATOM 631 C C . ALA A 1 80 ? 9.518 9.539 6.643 1.00 77.38 80 ALA A C 1
ATOM 633 O O . ALA A 1 80 ? 9.458 9.387 5.417 1.00 77.38 80 ALA A O 1
ATOM 634 N N . GLU A 1 81 ? 10.237 10.509 7.216 1.00 75.69 81 GLU A N 1
ATOM 635 C CA . GLU A 1 81 ? 11.055 11.466 6.473 1.00 75.69 81 GLU A CA 1
ATOM 636 C C . GLU A 1 81 ? 12.343 10.819 5.940 1.00 75.69 81 GLU A C 1
ATOM 638 O O . GLU A 1 81 ? 12.699 10.989 4.771 1.00 75.69 81 GLU A O 1
ATOM 643 N N . GLU A 1 82 ? 13.031 10.004 6.741 1.00 78.88 82 GLU A N 1
ATOM 644 C CA . GLU A 1 82 ? 14.170 9.227 6.258 1.00 78.88 82 GLU A CA 1
ATOM 645 C C . GLU A 1 82 ? 13.748 8.264 5.146 1.00 78.88 82 GLU A C 1
ATOM 647 O O . GLU A 1 82 ? 14.440 8.166 4.130 1.00 78.88 82 GLU A O 1
ATOM 652 N N . HIS A 1 83 ? 12.599 7.599 5.289 1.00 77.31 83 HIS A N 1
ATOM 653 C CA . HIS A 1 83 ? 12.083 6.654 4.301 1.00 77.31 83 HIS A CA 1
ATOM 654 C C . HIS A 1 83 ? 11.766 7.341 2.973 1.00 77.31 83 HIS A C 1
ATOM 656 O O . HIS A 1 83 ? 12.230 6.890 1.921 1.00 77.31 83 HIS A O 1
ATOM 662 N N . ILE A 1 84 ? 11.053 8.476 2.993 1.00 74.81 84 ILE A N 1
ATOM 663 C CA . ILE A 1 84 ? 10.770 9.222 1.759 1.00 74.81 84 ILE A CA 1
ATOM 664 C C . ILE A 1 84 ? 12.053 9.769 1.127 1.00 74.81 84 ILE A C 1
ATOM 666 O O . ILE A 1 84 ? 12.197 9.704 -0.094 1.00 74.81 84 ILE A O 1
ATOM 670 N N . ASN A 1 85 ? 13.024 10.217 1.928 1.00 77.94 85 ASN A N 1
ATOM 671 C CA . ASN A 1 85 ? 14.322 10.672 1.434 1.00 77.94 85 ASN A CA 1
ATOM 672 C C . ASN A 1 85 ? 15.127 9.532 0.794 1.00 77.94 85 ASN A C 1
ATOM 674 O O . ASN A 1 85 ? 15.730 9.721 -0.266 1.00 77.94 85 ASN A O 1
ATOM 678 N N . GLN A 1 86 ? 15.116 8.337 1.389 1.00 77.31 86 GLN A N 1
ATOM 679 C CA . GLN A 1 86 ? 15.732 7.144 0.807 1.00 77.31 86 GLN A CA 1
ATOM 680 C C . GLN A 1 86 ? 15.067 6.777 -0.521 1.00 77.31 86 GLN A C 1
ATOM 682 O O . GLN A 1 86 ? 15.758 6.580 -1.524 1.00 77.31 86 GLN A O 1
ATOM 687 N N . MET A 1 87 ? 13.735 6.743 -0.574 1.00 75.25 87 MET A N 1
ATOM 688 C CA . MET A 1 87 ? 13.017 6.449 -1.813 1.00 75.25 87 MET A CA 1
ATOM 689 C C . MET A 1 87 ? 13.253 7.515 -2.891 1.00 75.25 87 MET A C 1
ATOM 691 O O . MET A 1 87 ? 13.517 7.173 -4.045 1.00 75.25 87 MET A O 1
ATOM 695 N N . ALA A 1 88 ? 13.257 8.798 -2.522 1.00 73.44 88 ALA A N 1
ATOM 696 C CA . ALA A 1 88 ? 13.507 9.904 -3.439 1.00 73.44 88 ALA A CA 1
ATOM 697 C C . ALA A 1 88 ? 14.924 9.862 -4.027 1.00 73.44 88 ALA A C 1
ATOM 699 O O . ALA A 1 88 ? 15.071 9.971 -5.245 1.00 73.44 88 ALA A O 1
ATOM 700 N N . LYS A 1 89 ? 15.964 9.642 -3.206 1.00 67.94 89 LYS A N 1
ATOM 701 C CA . LYS A 1 89 ? 17.353 9.470 -3.679 1.00 67.94 89 LYS A CA 1
ATOM 702 C C . LYS A 1 89 ? 17.462 8.322 -4.677 1.00 67.94 89 LYS A C 1
ATOM 704 O O . LYS A 1 89 ? 18.091 8.462 -5.722 1.00 67.94 89 LYS A O 1
ATOM 709 N N . ASN A 1 90 ? 16.797 7.211 -4.382 1.00 62.22 90 ASN A N 1
ATOM 710 C CA . ASN A 1 90 ? 16.819 6.021 -5.222 1.00 62.22 90 ASN A CA 1
ATOM 711 C C . ASN A 1 90 ? 16.124 6.240 -6.576 1.00 62.22 90 ASN A C 1
ATOM 713 O O . ASN A 1 90 ? 16.612 5.769 -7.600 1.00 62.22 90 ASN A O 1
ATOM 717 N N . ILE A 1 91 ? 15.026 6.998 -6.606 1.00 59.09 91 ILE A N 1
ATOM 718 C CA . ILE A 1 91 ? 14.307 7.335 -7.844 1.00 59.09 91 ILE A CA 1
ATOM 719 C C . ILE A 1 91 ? 15.040 8.426 -8.637 1.00 59.09 91 ILE A C 1
ATOM 721 O O . ILE A 1 91 ? 15.118 8.347 -9.860 1.00 59.09 91 ILE A O 1
ATOM 725 N N . LEU A 1 92 ? 15.605 9.443 -7.980 1.00 58.12 92 LEU A N 1
ATOM 726 C CA . LEU A 1 92 ? 16.440 10.450 -8.646 1.00 58.12 92 LEU A CA 1
ATOM 727 C C . LEU A 1 92 ? 17.692 9.811 -9.263 1.00 58.12 92 LEU A C 1
ATOM 729 O O . LEU A 1 92 ? 18.081 10.184 -10.367 1.00 58.12 92 LEU A O 1
ATOM 733 N N . ALA A 1 93 ? 18.266 8.797 -8.611 1.00 51.31 93 ALA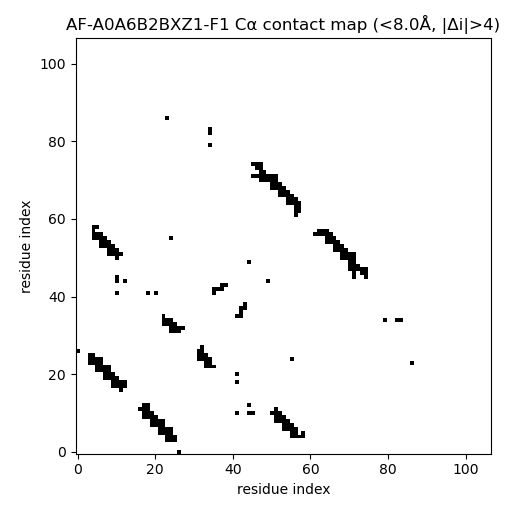 A N 1
ATOM 734 C CA . ALA A 1 93 ? 19.339 7.990 -9.184 1.00 51.31 93 ALA A CA 1
ATOM 735 C C . ALA A 1 93 ? 18.878 7.207 -10.431 1.00 51.31 93 ALA A C 1
ATOM 737 O O . ALA A 1 93 ? 19.594 7.199 -11.429 1.00 51.31 93 ALA A O 1
ATOM 738 N N . LEU A 1 94 ? 17.660 6.643 -10.436 1.00 44.16 94 LEU A N 1
ATOM 739 C CA . LEU A 1 94 ? 17.062 6.030 -11.636 1.00 44.16 94 LEU A CA 1
ATOM 740 C C . LEU A 1 94 ? 16.791 7.061 -12.750 1.00 44.16 94 LEU A C 1
ATOM 742 O O . LEU A 1 94 ? 16.993 6.761 -13.924 1.00 44.16 94 LEU A O 1
ATOM 746 N N . LYS A 1 95 ? 16.419 8.303 -12.405 1.00 33.56 95 LYS A N 1
ATOM 747 C CA . LYS A 1 95 ? 16.291 9.408 -13.376 1.00 33.56 95 LYS A CA 1
ATOM 748 C C . LYS A 1 95 ? 17.638 9.834 -13.976 1.00 33.56 95 LYS A C 1
ATOM 750 O O . LYS A 1 95 ? 17.662 10.314 -15.108 1.00 33.56 95 LYS A O 1
ATOM 755 N N . ASN A 1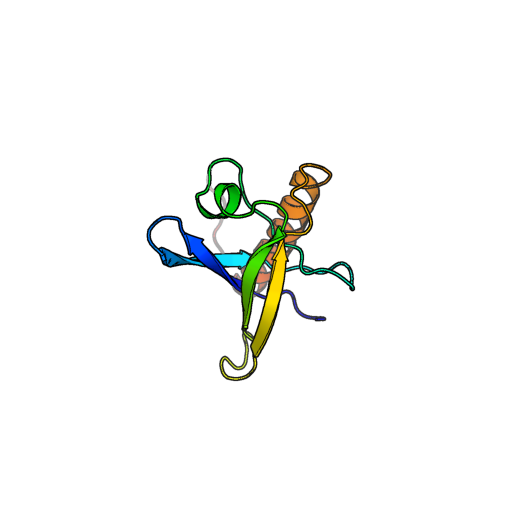 96 ? 18.751 9.638 -13.267 1.00 32.00 96 ASN A N 1
ATOM 756 C CA . ASN A 1 96 ? 20.091 9.944 -13.779 1.00 32.00 96 ASN A CA 1
ATOM 757 C C . ASN A 1 96 ? 20.615 8.908 -14.787 1.00 32.00 96 ASN A C 1
ATOM 759 O O . ASN A 1 96 ? 21.514 9.237 -15.554 1.00 32.00 96 ASN A O 1
ATOM 763 N N . ILE A 1 97 ? 20.015 7.715 -14.878 1.00 35.72 97 ILE A N 1
ATOM 764 C CA . ILE A 1 97 ? 20.346 6.729 -15.924 1.00 35.72 97 ILE A CA 1
ATOM 765 C C . ILE A 1 97 ? 19.771 7.149 -17.297 1.00 35.72 97 ILE A C 1
ATOM 767 O O . ILE A 1 97 ? 20.275 6.725 -18.331 1.00 35.72 97 ILE A O 1
ATOM 771 N N . GLN A 1 98 ? 18.797 8.072 -17.339 1.00 27.92 98 GLN A N 1
ATOM 772 C CA . GLN A 1 98 ? 18.284 8.667 -18.587 1.00 27.92 98 GLN A CA 1
ATOM 773 C C . GLN A 1 98 ? 18.871 10.053 -18.924 1.00 27.92 98 GLN A C 1
ATOM 775 O O . GLN A 1 98 ? 18.535 10.621 -19.961 1.00 27.92 98 GLN A O 1
ATOM 780 N N . LYS A 1 99 ? 19.761 10.619 -18.095 1.00 30.33 99 LYS A N 1
ATOM 781 C CA . LYS A 1 99 ? 20.349 11.955 -18.315 1.00 30.33 99 LYS A CA 1
ATOM 782 C C . LYS A 1 99 ? 21.844 11.902 -18.650 1.00 30.33 99 LYS A C 1
ATOM 784 O O . LYS A 1 99 ? 22.663 12.533 -17.993 1.00 30.33 99 LYS A O 1
ATOM 789 N N . VAL A 1 100 ? 22.188 11.289 -19.784 1.00 34.88 100 VAL A N 1
ATOM 790 C CA . VAL A 1 100 ? 23.206 11.899 -20.662 1.00 34.88 100 VAL A CA 1
ATOM 791 C C . VAL A 1 100 ? 22.483 12.936 -21.521 1.00 34.88 100 VAL A C 1
ATOM 793 O O . VAL A 1 100 ? 22.260 12.742 -22.706 1.00 34.88 100 VAL A O 1
ATOM 796 N N . LEU A 1 101 ? 22.061 14.042 -20.909 1.00 27.69 101 LEU A N 1
ATOM 797 C CA . LEU A 1 101 ? 21.653 15.247 -21.630 1.00 27.69 101 LEU A CA 1
ATOM 798 C C . LEU A 1 101 ? 22.227 16.445 -20.877 1.00 27.69 101 LEU A C 1
ATOM 800 O O . LEU A 1 101 ? 21.795 16.799 -19.781 1.00 27.69 101 LEU A O 1
ATOM 804 N N . LYS A 1 102 ? 23.288 16.998 -21.473 1.00 36.41 102 LYS A N 1
ATOM 805 C CA . LYS A 1 102 ? 23.992 18.211 -21.056 1.00 36.41 102 LYS A CA 1
ATOM 806 C C . LYS A 1 102 ? 23.024 19.389 -21.017 1.00 36.41 102 LYS A C 1
ATOM 808 O O . LYS A 1 102 ? 22.397 19.654 -22.032 1.00 36.41 102 LYS A O 1
ATOM 813 N N . THR A 1 103 ? 23.082 20.195 -19.960 1.00 28.16 103 THR A N 1
ATOM 814 C CA . THR A 1 103 ? 22.894 21.652 -20.074 1.00 28.16 103 THR A CA 1
ATOM 815 C C . THR A 1 103 ? 23.673 22.382 -18.977 1.00 28.16 103 THR A C 1
ATOM 817 O O . THR A 1 103 ? 23.651 21.984 -17.813 1.00 28.16 103 THR A O 1
ATOM 820 N N . LYS A 1 104 ? 24.402 23.425 -19.398 1.00 31.02 104 LYS A N 1
ATOM 821 C CA . LYS A 1 104 ? 25.270 24.313 -1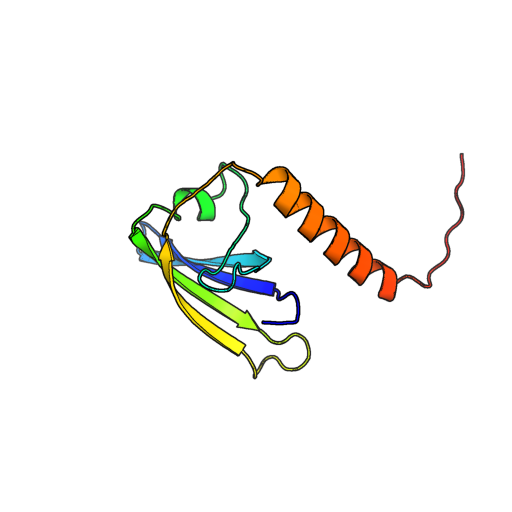8.606 1.00 31.02 104 LYS A CA 1
ATOM 822 C C . LYS A 1 104 ? 24.467 25.178 -17.620 1.00 31.02 104 LYS A C 1
ATOM 824 O O . LYS A 1 104 ? 23.352 25.581 -17.932 1.00 31.02 104 LYS A O 1
ATOM 829 N N . LYS A 1 105 ? 25.088 25.515 -16.479 1.00 33.53 105 LYS A N 1
ATOM 830 C CA . LYS A 1 105 ? 24.668 26.596 -15.566 1.00 33.53 105 LYS A CA 1
ATOM 831 C C . LYS A 1 105 ? 24.825 27.967 -16.241 1.00 33.53 105 LYS A C 1
ATOM 833 O O . LYS A 1 105 ? 25.817 28.180 -16.936 1.00 33.53 105 LYS A O 1
ATOM 838 N N . GLY A 1 106 ? 23.901 28.885 -15.966 1.00 32.75 106 GLY A N 1
ATOM 839 C CA . GLY A 1 106 ? 24.008 30.309 -16.281 1.00 32.75 106 GLY A CA 1
ATOM 840 C C . GLY A 1 106 ? 23.340 31.137 -15.181 1.00 32.75 106 GLY A C 1
ATOM 841 O O . GLY A 1 106 ? 22.145 30.962 -14.983 1.00 32.75 106 GLY A O 1
ATOM 842 N N . PHE A 1 107 ? 24.187 31.926 -14.506 1.00 38.59 107 PHE A N 1
ATOM 843 C CA . PHE A 1 107 ? 24.007 33.021 -13.532 1.00 38.59 107 PHE A CA 1
ATOM 844 C C . PHE A 1 107 ? 22.887 32.932 -12.490 1.00 38.59 107 PHE A C 1
ATOM 846 O O . PHE A 1 107 ? 21.706 33.123 -12.840 1.00 38.59 107 PHE A O 1
#

Mean predicted aligned error: 8.79 Å

Solvent-accessible surface area (backbone atoms only — not comparable to full-atom values): 6741 Å² total; per-residue (Å²): 133,94,68,89,33,56,26,42,39,35,34,70,46,97,87,67,47,78,50,72,45,81,40,58,47,48,65,85,84,86,51,82,44,69,78,78,59,88,92,36,71,69,50,72,63,55,41,66,67,37,68,37,37,34,39,36,45,36,95,92,42,75,90,48,62,48,80,47,73,50,53,34,80,74,83,74,73,77,63,46,65,59,49,52,51,53,53,47,54,56,49,53,53,57,56,52,76,74,53,93,66,92,80,85,90,79,135

pLDDT: mean 79.29, std 21.1, range [27.69, 98.06]

Secondary structure (DSSP, 8-state):
--S-EEEEEEEE-TTS-EEEEEEEEEE-SSSEEE---TT-HHHHH--TT-EEEEEEEETTEEEEEEEEEEE------TTHHHHHHHHHHHHHHHHHTT---------

Nearest PDB structures (foldseek):
  3f7e-assembly1_B  TM=8.696E-01  e=5.557E-04  Mycolicibacterium smegmatis
  2i02-assembly1_A  TM=8.331E-01  e=2.049E-02  Nostoc punctiforme PCC 73102
  3tgv-assembly2_D  TM=5.747E-01  e=1.353E-01  Vibrio cholerae O395
  4ldu-assembly1_A-2  TM=2.911E-01  e=9.976E-01  Arabidopsis thaliana
  4ldx-assembly1_A  TM=2.525E-01  e=3.200E+00  Arabidopsis thaliana